Protein AF-A0A7C1ZJ86-F1 (afdb_monomer)

Radius of gyration: 13.18 Å; Cα contacts (8 Å, |Δi|>4): 179; chains: 1; bounding box: 36×26×37 Å

Nearest PDB structures (foldseek):
  4v9f-assembly1_6  TM=8.551E-01  e=4.771E-01  Haloarcula marismortui ATCC 43049
  2qsd-assembly1_A  TM=3.762E-01  e=1.077E+00  Idiomarina loihiensis
  6wmb-assembly1_A  TM=5.203E-01  e=4.882E+00  Homo sapiens
  2qsd-assembly3_D  TM=3.376E-01  e=1.282E+00  Idiomarina loihiensis
  5hx5-assembly2_B  TM=4.947E-01  e=3.250E+00  Homo sapiens

Secondary structure (DSSP, 8-state):
-EEEEEEEE---TT---EEEEEEE-SSHHHHHHHHHHH---TT-EEEEEEES-HHHHHTTPPPSEEEE-GGGT-SSS----PEEEE------

pLDDT: mean 71.18, std 15.08, range [36.03, 87.38]

Solvent-accessible surface area (backbone atoms only — not comparable to full-atom values): 5306 Å² total; per-residue (Å²): 88,69,29,26,34,44,32,35,41,50,43,63,102,83,58,72,49,75,48,74,51,77,34,77,28,95,42,59,66,53,27,52,49,53,51,56,77,66,56,80,54,94,63,36,74,30,35,35,37,26,24,71,34,70,65,37,57,76,72,69,50,81,50,48,18,35,36,39,24,48,41,78,80,36,98,75,66,79,82,62,76,54,51,79,44,77,42,73,77,86,80,123

Mean predicted aligned error: 9.36 Å

Structure (mmCIF, N/CA/C/O backbone):
data_AF-A0A7C1ZJ86-F1
#
_entry.id   AF-A0A7C1ZJ86-F1
#
loop_
_atom_site.group_PDB
_atom_site.id
_atom_site.type_symbol
_atom_site.label_atom_id
_atom_site.label_alt_id
_atom_site.label_comp_id
_atom_site.label_asym_id
_atom_site.label_entity_id
_atom_site.label_seq_id
_atom_site.pdbx_PDB_ins_code
_atom_site.Cartn_x
_atom_site.Cartn_y
_atom_site.Cartn_z
_atom_site.occupancy
_atom_site.B_iso_or_equiv
_atom_site.auth_seq_id
_atom_site.auth_comp_id
_atom_site.auth_asym_id
_atom_site.auth_atom_id
_atom_site.pdbx_PDB_model_num
ATOM 1 N N . MET A 1 1 ? -14.958 -6.154 1.453 1.00 78.88 1 MET A N 1
ATOM 2 C CA . MET A 1 1 ? -14.866 -4.927 2.278 1.00 78.88 1 MET A CA 1
ATOM 3 C C . MET A 1 1 ? -14.123 -3.888 1.458 1.00 78.88 1 MET A C 1
ATOM 5 O O . MET A 1 1 ? -13.262 -4.281 0.681 1.00 78.88 1 MET A O 1
ATOM 9 N N . GLU A 1 2 ? -14.462 -2.606 1.576 1.00 83.94 2 GLU A N 1
ATOM 10 C CA . GLU A 1 2 ? -13.698 -1.548 0.906 1.00 83.94 2 GLU A CA 1
ATOM 11 C C . GLU A 1 2 ? -12.525 -1.135 1.799 1.00 83.94 2 GLU A C 1
ATOM 13 O O . GLU A 1 2 ? -12.705 -0.944 3.000 1.00 83.94 2 GLU A O 1
ATOM 18 N N . TYR A 1 3 ? -11.331 -1.031 1.219 1.00 86.31 3 TYR A N 1
ATOM 19 C CA . TYR A 1 3 ? -10.127 -0.581 1.907 1.00 86.31 3 TYR A CA 1
ATOM 20 C C . TYR A 1 3 ? -9.560 0.658 1.226 1.00 86.31 3 TYR A C 1
ATOM 22 O O . TYR A 1 3 ? -9.465 0.724 -0.001 1.00 86.31 3 TYR A O 1
ATOM 30 N N . PHE A 1 4 ? -9.118 1.623 2.029 1.00 86.50 4 PHE A N 1
ATOM 31 C CA . PHE A 1 4 ? -8.438 2.809 1.523 1.00 86.50 4 PHE A CA 1
ATOM 32 C C . PHE A 1 4 ? -6.937 2.551 1.425 1.00 86.50 4 PHE A C 1
ATOM 34 O O . PHE A 1 4 ? -6.275 2.297 2.434 1.00 86.50 4 PHE A O 1
ATOM 41 N N . ILE A 1 5 ? -6.386 2.653 0.222 1.00 86.50 5 ILE A N 1
ATOM 42 C CA . ILE A 1 5 ? -4.965 2.450 -0.037 1.00 86.50 5 ILE A CA 1
ATOM 43 C C . ILE A 1 5 ? -4.327 3.773 -0.423 1.00 86.50 5 ILE A C 1
ATOM 45 O O . ILE A 1 5 ? -4.785 4.476 -1.321 1.00 86.50 5 ILE A O 1
ATOM 49 N N . GLU A 1 6 ? -3.227 4.084 0.247 1.00 86.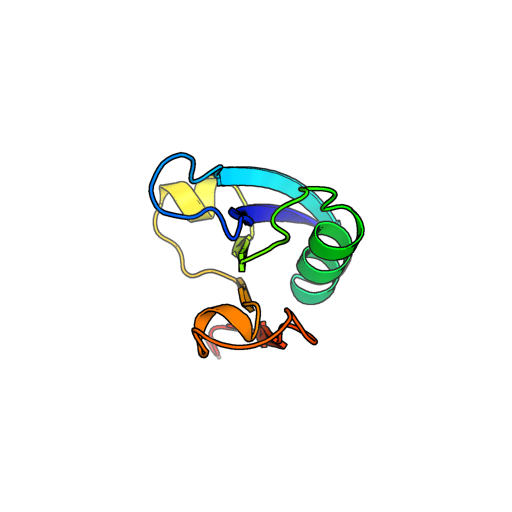88 6 GLU A N 1
ATOM 50 C CA . GLU A 1 6 ? -2.346 5.184 -0.104 1.00 86.88 6 GLU A CA 1
ATOM 51 C C . GLU A 1 6 ? -1.008 4.644 -0.581 1.00 86.88 6 GLU A C 1
ATOM 53 O O . GLU A 1 6 ? -0.342 3.886 0.120 1.00 86.88 6 GLU A O 1
ATOM 58 N N . ALA A 1 7 ? -0.598 5.067 -1.764 1.00 84.44 7 ALA A N 1
ATOM 59 C CA . ALA A 1 7 ? 0.598 4.619 -2.433 1.00 84.44 7 ALA A CA 1
ATOM 60 C C . ALA A 1 7 ? 1.541 5.768 -2.764 1.00 84.44 7 ALA A C 1
ATOM 62 O O . ALA A 1 7 ? 1.138 6.875 -3.112 1.00 84.44 7 ALA A O 1
ATOM 63 N N . ASN A 1 8 ? 2.824 5.445 -2.706 1.00 77.75 8 ASN A N 1
ATOM 64 C CA . ASN A 1 8 ? 3.927 6.290 -3.113 1.00 77.75 8 ASN A CA 1
ATOM 65 C C . ASN A 1 8 ? 4.699 5.586 -4.228 1.00 77.75 8 ASN A C 1
ATOM 67 O O . ASN A 1 8 ? 5.032 4.401 -4.114 1.00 77.75 8 ASN A O 1
ATOM 71 N N . SER A 1 9 ? 4.996 6.316 -5.298 1.00 70.06 9 SER A N 1
ATOM 72 C CA . SER A 1 9 ? 5.857 5.856 -6.393 1.00 70.06 9 SER A CA 1
ATOM 73 C C . SER A 1 9 ? 7.347 5.993 -6.058 1.00 70.06 9 SER A C 1
ATOM 75 O O . SER A 1 9 ? 7.738 6.784 -5.199 1.00 70.06 9 SER A O 1
ATOM 77 N N . PHE A 1 10 ? 8.205 5.253 -6.775 1.00 62.19 10 PHE A N 1
ATOM 78 C CA . PHE A 1 10 ? 9.674 5.383 -6.713 1.00 62.19 10 PHE A CA 1
ATOM 79 C C . PHE A 1 10 ? 10.168 6.628 -7.467 1.00 62.19 10 PHE A C 1
ATOM 81 O O . PHE A 1 10 ? 11.052 6.563 -8.325 1.00 62.19 10 PHE A O 1
ATOM 88 N N . ALA A 1 11 ? 9.558 7.779 -7.218 1.00 56.69 11 ALA A N 1
ATOM 89 C CA . ALA A 1 11 ? 9.961 8.989 -7.900 1.00 56.69 11 ALA A CA 1
ATOM 90 C C . ALA A 1 11 ? 11.128 9.660 -7.168 1.00 56.69 11 ALA A C 1
ATOM 92 O O . AL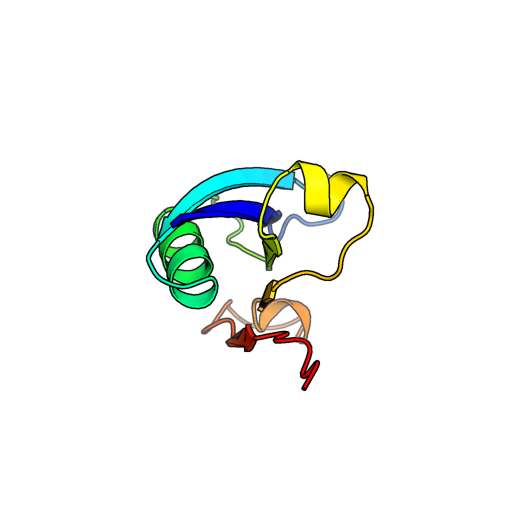A A 1 11 ? 11.032 10.072 -6.013 1.00 56.69 11 ALA A O 1
ATOM 93 N N . ALA A 1 12 ? 12.244 9.757 -7.885 1.00 49.59 12 ALA A N 1
ATOM 94 C CA . ALA A 1 12 ? 13.413 10.560 -7.550 1.00 49.59 12 ALA A CA 1
ATOM 95 C C . ALA A 1 12 ? 13.023 12.055 -7.323 1.00 49.59 12 ALA A C 1
ATOM 97 O O . ALA A 1 12 ? 11.904 12.441 -7.664 1.00 49.59 12 ALA A O 1
ATOM 98 N N . PRO A 1 13 ? 13.916 12.918 -6.788 1.00 49.66 13 PRO A N 1
ATOM 99 C CA . PRO A 1 13 ? 13.613 14.067 -5.905 1.00 49.66 13 PRO A CA 1
ATOM 100 C C . PRO A 1 13 ? 12.796 15.249 -6.481 1.00 49.66 13 PRO A C 1
ATOM 102 O O . PRO A 1 13 ? 12.735 16.297 -5.847 1.00 49.66 13 PRO A O 1
ATOM 105 N N . PHE A 1 14 ? 12.161 15.114 -7.646 1.00 48.81 14 PHE A N 1
ATOM 106 C CA . PHE A 1 14 ? 11.408 16.183 -8.307 1.00 48.81 14 PHE A CA 1
ATOM 107 C C . PHE A 1 14 ? 9.909 15.899 -8.510 1.00 48.81 14 PHE A C 1
ATOM 109 O O . PHE A 1 14 ? 9.169 16.8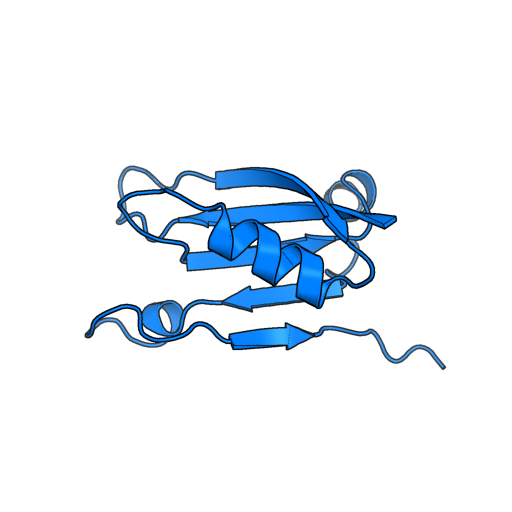58 -8.696 1.00 48.81 14 PHE A O 1
ATOM 116 N N . PHE A 1 15 ? 9.434 14.644 -8.453 1.00 50.22 15 PHE A N 1
ATOM 117 C CA . PHE A 1 15 ? 8.020 14.313 -8.733 1.00 50.22 15 PHE A CA 1
ATOM 118 C C . PHE A 1 15 ? 7.504 13.109 -7.926 1.00 50.22 15 PHE A C 1
ATOM 120 O O . PHE A 1 15 ? 7.096 12.106 -8.496 1.00 50.22 15 PHE A O 1
ATOM 127 N N . SER A 1 16 ? 7.521 13.185 -6.592 1.00 54.97 16 SER A N 1
ATOM 128 C CA . SER A 1 16 ? 6.819 12.213 -5.737 1.00 54.97 16 SER A CA 1
ATOM 129 C C . SER A 1 16 ? 5.313 12.285 -5.969 1.00 54.97 16 SER A C 1
ATOM 131 O O . SER A 1 16 ? 4.642 13.153 -5.419 1.00 54.97 16 SER A O 1
ATOM 133 N N . ASP A 1 17 ? 4.797 11.376 -6.796 1.00 66.62 17 ASP A N 1
ATOM 134 C CA . ASP A 1 17 ? 3.360 11.209 -6.975 1.00 66.62 17 ASP A CA 1
ATOM 135 C C . ASP A 1 17 ? 2.827 10.275 -5.887 1.00 66.62 17 ASP A C 1
ATOM 137 O O . ASP A 1 17 ? 3.210 9.098 -5.791 1.00 66.62 17 ASP A O 1
ATOM 141 N N . THR A 1 18 ? 1.982 10.854 -5.039 1.00 72.94 18 THR A N 1
ATOM 142 C CA . THR A 1 18 ? 1.121 10.141 -4.100 1.00 72.94 18 THR A CA 1
ATOM 143 C C . THR A 1 18 ? -0.172 9.786 -4.815 1.00 72.94 18 THR A C 1
ATOM 145 O O . THR A 1 18 ? -0.914 10.678 -5.228 1.00 72.94 18 THR A O 1
ATOM 148 N N . SER A 1 19 ? -0.472 8.496 -4.900 1.00 78.50 19 SER A N 1
ATOM 149 C CA . SER A 1 19 ? -1.737 8.004 -5.434 1.00 78.50 19 SER A CA 1
ATOM 150 C C . SER A 1 19 ? -2.557 7.413 -4.297 1.00 78.50 19 SER A C 1
ATOM 152 O O . SER A 1 19 ? -2.018 6.743 -3.420 1.00 78.50 19 SER A O 1
ATOM 154 N N . SER A 1 20 ? -3.860 7.655 -4.287 1.00 84.31 20 SER A N 1
ATOM 155 C CA . SER A 1 20 ? -4.769 7.042 -3.322 1.00 84.31 20 SER A CA 1
ATOM 156 C C . SER A 1 20 ? -5.955 6.438 -4.047 1.00 84.31 20 SER A C 1
ATOM 158 O O . SER A 1 20 ? -6.474 7.054 -4.978 1.00 84.31 20 SER A O 1
ATOM 160 N N . GLY A 1 21 ? -6.396 5.267 -3.603 1.00 84.44 21 GLY A N 1
ATOM 161 C CA . GLY A 1 21 ? -7.516 4.551 -4.196 1.00 84.44 21 GLY A CA 1
ATOM 162 C C . GLY A 1 21 ? -8.286 3.744 -3.163 1.00 84.44 21 GLY A C 1
ATOM 163 O O . GLY A 1 21 ? -7.793 3.475 -2.069 1.00 84.44 21 GLY A O 1
ATOM 164 N N . PHE A 1 22 ? -9.502 3.365 -3.531 1.00 87.38 22 PHE A N 1
ATOM 165 C CA . PHE A 1 22 ? -10.324 2.437 -2.769 1.00 87.38 22 PHE A CA 1
ATOM 166 C C . PHE A 1 22 ? -10.325 1.107 -3.509 1.00 87.38 22 PHE A C 1
ATOM 168 O O . PHE A 1 22 ? -10.559 1.085 -4.716 1.00 87.38 22 PHE A O 1
ATOM 175 N N . ILE A 1 23 ? -10.016 0.023 -2.804 1.00 87.06 23 ILE A N 1
ATOM 176 C CA . ILE A 1 23 ? -9.991 -1.325 -3.371 1.00 87.06 23 ILE A CA 1
ATOM 177 C C . ILE A 1 23 ? -10.900 -2.216 -2.541 1.00 87.06 23 ILE A C 1
ATOM 179 O O . ILE A 1 23 ? -10.770 -2.299 -1.318 1.00 87.06 23 ILE A O 1
ATOM 183 N N . GLU A 1 24 ? -11.807 -2.907 -3.222 1.00 86.06 24 GLU A N 1
ATOM 184 C CA . GLU A 1 24 ? -12.625 -3.943 -2.613 1.00 86.06 24 GLU A CA 1
ATOM 185 C C . GLU A 1 24 ? -11.849 -5.261 -2.562 1.00 86.06 24 GLU A C 1
ATOM 187 O O . GLU A 1 24 ? -11.395 -5.779 -3.583 1.00 86.06 24 GLU A O 1
ATOM 192 N N . ALA A 1 25 ? -11.690 -5.807 -1.358 1.00 86.56 25 ALA A N 1
ATOM 193 C CA . ALA A 1 25 ? -11.053 -7.100 -1.134 1.00 86.56 25 ALA A CA 1
ATOM 194 C C . ALA A 1 25 ? -11.630 -7.796 0.106 1.00 86.56 25 ALA A C 1
ATOM 196 O O . ALA A 1 25 ? -12.337 -7.184 0.918 1.00 86.56 25 ALA A O 1
ATOM 197 N N . ASP A 1 26 ? -11.315 -9.079 0.269 1.00 84.75 26 ASP A N 1
ATOM 198 C CA . ASP A 1 26 ? -11.673 -9.847 1.466 1.00 84.75 26 ASP A CA 1
ATOM 199 C C . ASP A 1 26 ? -10.665 -9.647 2.608 1.00 84.75 26 ASP A C 1
ATOM 201 O O . ASP A 1 26 ? -10.998 -9.859 3.774 1.00 84.75 26 ASP A O 1
ATOM 205 N N . SER A 1 27 ? -9.441 -9.207 2.295 1.00 84.44 27 SER A N 1
ATOM 206 C CA . SER A 1 27 ? -8.393 -8.926 3.279 1.00 84.44 27 SER A CA 1
ATOM 207 C C . SER A 1 27 ? -7.539 -7.707 2.896 1.00 84.44 27 SER A C 1
ATOM 209 O O . SER A 1 27 ? -7.373 -7.414 1.707 1.00 84.44 27 SER A O 1
ATOM 211 N N . PRO A 1 28 ? -6.934 -7.003 3.876 1.00 83.56 28 PRO A N 1
ATOM 212 C CA . PRO A 1 28 ? -6.057 -5.860 3.601 1.00 83.56 28 PRO A CA 1
ATOM 213 C C . PRO A 1 28 ? -4.805 -6.250 2.795 1.00 83.56 28 PRO A C 1
ATOM 215 O O . PRO A 1 28 ? -4.245 -5.433 2.067 1.00 83.56 28 PRO A O 1
ATOM 218 N N . GLU A 1 29 ? -4.368 -7.508 2.887 1.00 84.44 29 GLU A N 1
ATOM 219 C CA . GLU A 1 29 ? -3.271 -8.048 2.077 1.00 84.44 29 GLU A CA 1
ATOM 220 C C . GLU A 1 29 ? -3.655 -8.168 0.606 1.00 84.44 29 GLU A C 1
ATOM 222 O O . GLU A 1 29 ? -2.907 -7.724 -0.265 1.00 84.44 29 GLU A O 1
ATOM 227 N N . GLN A 1 30 ? -4.833 -8.736 0.332 1.00 85.00 30 GLN A N 1
ATOM 228 C CA . GLN A 1 30 ? -5.359 -8.838 -1.026 1.00 85.00 30 GLN A CA 1
ATOM 229 C C . GLN A 1 30 ? -5.605 -7.458 -1.623 1.00 85.00 30 GLN A C 1
ATOM 231 O O . GLN A 1 30 ? -5.258 -7.241 -2.779 1.00 85.00 30 GLN A O 1
ATOM 236 N N . ALA A 1 31 ? -6.108 -6.510 -0.827 1.00 86.50 31 ALA A N 1
ATOM 237 C CA . ALA A 1 31 ? -6.297 -5.133 -1.267 1.00 86.50 31 ALA A CA 1
ATOM 238 C C . ALA A 1 31 ? -4.972 -4.515 -1.757 1.00 86.50 31 ALA A C 1
ATOM 240 O O . ALA A 1 31 ? -4.915 -3.931 -2.839 1.00 86.50 31 ALA A O 1
ATOM 241 N N . LEU A 1 32 ? -3.878 -4.700 -1.004 1.00 83.94 32 LEU A N 1
ATOM 242 C CA . LEU A 1 32 ? -2.544 -4.224 -1.393 1.00 83.94 32 LEU A CA 1
ATOM 243 C C . LEU A 1 32 ? -1.985 -4.932 -2.627 1.00 83.94 32 LEU A C 1
ATOM 245 O O . LEU A 1 32 ? -1.340 -4.286 -3.453 1.00 83.94 32 LEU A O 1
ATOM 249 N N . LEU A 1 33 ? -2.202 -6.243 -2.747 1.00 84.38 33 LEU A N 1
ATOM 250 C CA . LEU A 1 33 ? -1.778 -7.010 -3.918 1.00 84.38 33 LEU A CA 1
ATOM 251 C C . LEU A 1 33 ? -2.534 -6.556 -5.170 1.00 84.38 33 LEU A C 1
ATOM 253 O O . LEU A 1 33 ? -1.895 -6.235 -6.164 1.00 84.38 33 LEU A O 1
ATOM 257 N N . HIS A 1 34 ? -3.857 -6.409 -5.088 1.00 86.00 34 HIS A N 1
ATOM 258 C CA . HIS A 1 34 ? -4.684 -5.888 -6.177 1.00 86.00 34 HIS A CA 1
ATOM 259 C C . HIS A 1 34 ? -4.237 -4.486 -6.593 1.00 86.00 34 HIS A C 1
ATOM 261 O O . HIS A 1 34 ? -4.003 -4.239 -7.773 1.00 86.00 34 HIS A O 1
ATOM 267 N N . PHE A 1 35 ? -4.024 -3.587 -5.625 1.00 85.44 35 PHE A N 1
ATOM 268 C CA . PHE A 1 35 ? -3.533 -2.243 -5.916 1.00 85.44 35 PHE A CA 1
ATOM 269 C C . PHE A 1 35 ? -2.178 -2.276 -6.624 1.00 85.44 35 PHE A C 1
ATOM 271 O O . PHE A 1 35 ? -1.969 -1.547 -7.587 1.00 85.44 35 PHE A O 1
ATOM 278 N N . LYS A 1 36 ? -1.251 -3.128 -6.170 1.00 82.06 36 LYS A N 1
ATOM 279 C CA . LYS A 1 36 ? 0.061 -3.310 -6.802 1.00 82.06 36 LYS A CA 1
ATOM 280 C C . LYS A 1 36 ? -0.072 -3.809 -8.243 1.00 82.06 36 LYS A C 1
ATOM 282 O O . LYS A 1 36 ? 0.615 -3.273 -9.108 1.00 82.06 36 LYS A O 1
ATOM 287 N N . ASP A 1 37 ? -0.905 -4.817 -8.492 1.00 81.81 37 ASP A N 1
ATOM 288 C CA . ASP A 1 37 ? -1.128 -5.378 -9.831 1.00 81.81 37 ASP A CA 1
ATOM 289 C C . ASP A 1 37 ? -1.779 -4.361 -10.786 1.00 81.81 37 ASP A C 1
ATOM 291 O O . ASP A 1 37 ? -1.457 -4.316 -11.976 1.00 81.81 37 ASP A O 1
ATOM 295 N N . GLU A 1 38 ? -2.638 -3.480 -10.270 1.00 82.38 38 GLU A N 1
ATOM 296 C CA . GLU A 1 38 ? -3.236 -2.386 -11.042 1.00 82.38 38 GLU A CA 1
ATOM 297 C C . GLU A 1 38 ? -2.316 -1.163 -11.198 1.00 82.38 38 GLU A C 1
ATOM 299 O O . GLU A 1 38 ? -2.538 -0.322 -12.079 1.00 82.38 38 GLU A O 1
ATOM 304 N N . TYR A 1 39 ? -1.259 -1.051 -10.388 1.00 77.50 39 TYR A N 1
ATOM 305 C CA . TYR A 1 39 ? -0.383 0.114 -10.366 1.00 77.50 39 TYR A CA 1
ATOM 306 C C . TYR A 1 39 ? 0.525 0.180 -11.601 1.00 77.50 39 TYR A C 1
ATOM 308 O O . TYR A 1 39 ? 1.607 -0.403 -11.660 1.00 77.50 39 TYR A O 1
ATOM 316 N N . LYS A 1 40 ? 0.109 0.965 -12.598 1.00 69.56 40 LYS A N 1
ATOM 317 C CA . LYS A 1 40 ? 0.804 1.125 -13.891 1.00 69.56 40 LYS A CA 1
ATOM 318 C C . LYS A 1 40 ? 1.768 2.316 -13.959 1.00 69.56 40 LYS A C 1
ATOM 320 O O . LYS A 1 40 ? 2.036 2.825 -15.047 1.00 69.56 40 LYS A O 1
ATOM 325 N N . HIS A 1 41 ? 2.284 2.805 -12.832 1.00 68.56 41 HIS A N 1
ATOM 326 C CA . HIS A 1 41 ? 3.199 3.949 -12.864 1.00 68.56 41 HIS A CA 1
ATOM 327 C C . HIS A 1 41 ? 4.576 3.537 -13.425 1.00 68.56 41 HIS A C 1
ATOM 329 O O . HIS A 1 41 ? 5.145 2.546 -12.959 1.00 68.56 41 HIS A O 1
ATOM 335 N N . PRO A 1 42 ? 5.171 4.297 -14.365 1.00 65.19 42 PRO A N 1
ATOM 336 C CA . PRO A 1 42 ? 6.437 3.928 -15.012 1.00 65.19 42 PRO A CA 1
ATOM 337 C C . PRO A 1 42 ? 7.619 3.838 -14.037 1.00 65.19 42 PRO A C 1
ATOM 339 O O . PRO A 1 42 ? 8.556 3.080 -14.269 1.00 65.19 42 PRO A O 1
ATOM 342 N N . CYS A 1 43 ? 7.574 4.585 -12.930 1.00 65.94 43 CYS A N 1
ATOM 343 C CA . CYS A 1 43 ? 8.593 4.522 -11.875 1.00 65.94 43 CYS A CA 1
ATOM 344 C C . CYS A 1 43 ? 8.399 3.344 -10.905 1.00 65.94 43 CYS A C 1
ATOM 346 O O . 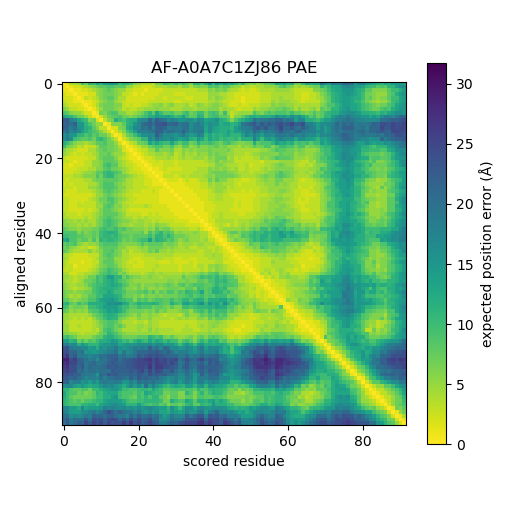CYS A 1 43 ? 9.232 3.140 -10.029 1.00 65.94 43 CYS A O 1
ATOM 348 N N . GLY A 1 44 ? 7.317 2.576 -11.039 1.00 71.19 44 GLY A N 1
ATOM 349 C CA . GLY A 1 44 ? 6.976 1.499 -10.118 1.00 71.19 44 GLY A CA 1
ATOM 350 C C . GLY A 1 44 ? 6.483 1.989 -8.753 1.00 71.19 44 GLY A C 1
ATOM 351 O O . GLY A 1 44 ? 6.602 3.162 -8.382 1.00 71.19 44 GLY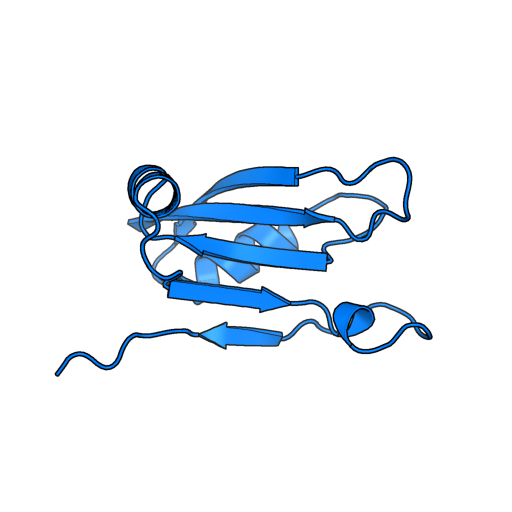 A O 1
ATOM 352 N N . LEU A 1 45 ? 5.897 1.055 -8.007 1.00 75.56 45 LEU A N 1
ATOM 353 C CA . LEU A 1 45 ? 5.395 1.277 -6.655 1.00 75.56 45 LEU A CA 1
ATOM 354 C C . LEU A 1 45 ? 6.557 1.219 -5.651 1.00 75.56 45 LEU A C 1
ATOM 356 O O . LEU A 1 45 ? 7.290 0.229 -5.607 1.00 75.56 45 LEU A O 1
ATOM 360 N N . TYR A 1 46 ? 6.725 2.264 -4.839 1.00 77.50 46 TYR A N 1
ATOM 361 C CA . TYR A 1 46 ? 7.699 2.300 -3.742 1.00 77.50 46 TYR A CA 1
ATOM 362 C C . TYR A 1 46 ? 7.100 1.705 -2.471 1.00 77.50 46 TYR A C 1
ATOM 364 O O . TYR A 1 46 ? 7.663 0.784 -1.882 1.00 77.50 46 TYR A O 1
ATOM 372 N N . ALA A 1 47 ? 5.941 2.216 -2.064 1.00 81.12 47 ALA A N 1
ATOM 373 C CA . ALA A 1 47 ? 5.217 1.740 -0.899 1.00 81.12 47 ALA A CA 1
ATOM 374 C C . ALA A 1 47 ? 3.718 1.928 -1.102 1.00 81.12 47 ALA A C 1
ATOM 376 O O . ALA A 1 47 ? 3.303 2.887 -1.741 1.00 81.12 47 ALA A O 1
ATOM 377 N N . ALA A 1 48 ? 2.921 1.043 -0.523 1.00 84.50 48 ALA A N 1
ATOM 378 C CA . ALA A 1 48 ? 1.483 1.194 -0.396 1.00 84.50 48 ALA A CA 1
ATOM 379 C C . ALA A 1 48 ? 1.070 0.871 1.037 1.00 84.50 48 ALA A C 1
ATOM 381 O O . ALA A 1 48 ? 1.636 -0.008 1.680 1.00 84.50 48 ALA A O 1
ATOM 382 N N . VAL A 1 49 ? 0.099 1.597 1.562 1.00 86.44 49 VAL A N 1
ATOM 383 C CA . VAL A 1 49 ? -0.386 1.453 2.927 1.00 86.44 49 VAL A CA 1
ATOM 384 C C . VAL A 1 49 ? -1.894 1.306 2.872 1.00 86.44 49 VAL A C 1
ATOM 386 O O . VAL A 1 49 ? -2.576 2.130 2.273 1.00 86.44 49 VAL A O 1
ATOM 389 N N . CYS A 1 50 ? -2.398 0.247 3.494 1.00 86.69 50 CYS A N 1
ATOM 390 C CA . CYS A 1 50 ? -3.810 -0.078 3.555 1.00 86.69 50 CYS A CA 1
ATOM 391 C C . CYS A 1 50 ? -4.385 0.361 4.898 1.00 86.69 50 CYS A C 1
ATOM 393 O O . CYS A 1 50 ? -3.925 -0.053 5.968 1.00 86.69 50 CYS A O 1
ATOM 395 N N . TYR A 1 51 ? -5.433 1.162 4.824 1.00 85.81 51 TYR A N 1
ATOM 396 C CA . TYR A 1 51 ? -6.257 1.593 5.936 1.00 85.81 51 TYR A CA 1
ATOM 397 C C . TYR A 1 51 ? -7.648 0.987 5.791 1.00 85.81 51 TYR A C 1
ATOM 399 O O . TYR A 1 51 ? -8.069 0.616 4.696 1.00 85.81 51 TYR A O 1
ATOM 407 N N . GLN A 1 52 ? -8.365 0.906 6.908 1.00 82.88 52 GLN A N 1
ATOM 408 C CA . GLN A 1 52 ? -9.764 0.494 6.893 1.00 82.88 52 GLN A CA 1
ATOM 409 C C . GLN A 1 52 ? -10.614 1.472 6.068 1.00 82.88 52 GLN A C 1
ATOM 411 O O . GLN A 1 52 ? -11.372 1.047 5.216 1.00 82.88 52 GLN A O 1
ATOM 416 N N . ASP A 1 53 ? -10.395 2.779 6.249 1.00 83.19 53 ASP A N 1
ATOM 417 C CA . ASP A 1 53 ? -11.137 3.844 5.572 1.00 83.19 53 ASP A CA 1
ATOM 418 C C . ASP A 1 53 ? -10.286 5.117 5.440 1.00 83.19 53 ASP A C 1
ATOM 420 O O . ASP A 1 53 ? -9.335 5.334 6.200 1.00 83.19 53 ASP A O 1
ATOM 424 N N . ALA A 1 54 ? -10.694 6.044 4.568 1.00 78.69 54 ALA A N 1
ATOM 425 C CA . ALA A 1 54 ? -10.073 7.371 4.454 1.00 78.69 54 ALA A CA 1
ATOM 426 C C . ALA A 1 54 ? -10.124 8.168 5.777 1.00 78.69 54 ALA A C 1
ATOM 428 O O . ALA A 1 54 ? -9.205 8.925 6.107 1.00 78.69 54 ALA A O 1
ATOM 429 N N . ASN A 1 55 ? -11.168 7.948 6.584 1.00 77.94 55 ASN A N 1
ATOM 430 C CA . ASN A 1 55 ? -11.288 8.524 7.924 1.00 77.94 55 ASN A CA 1
ATOM 431 C C . ASN A 1 55 ? -10.221 7.993 8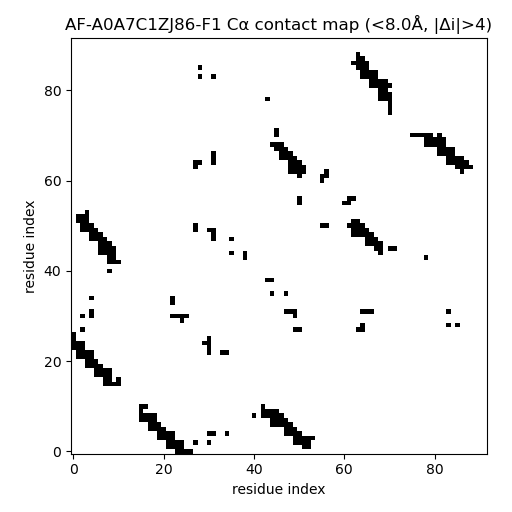.886 1.00 77.94 55 ASN A C 1
ATOM 433 O O . ASN A 1 55 ? -9.744 8.745 9.736 1.00 77.94 55 ASN A O 1
ATOM 437 N N . ALA A 1 56 ? -9.836 6.719 8.756 1.00 75.31 56 ALA A N 1
ATOM 438 C CA . ALA A 1 56 ? -8.812 6.115 9.598 1.00 75.31 56 ALA A CA 1
ATOM 439 C C . ALA A 1 56 ? -7.457 6.799 9.368 1.00 75.31 56 ALA A C 1
ATOM 441 O O . ALA A 1 56 ? -6.797 7.185 10.334 1.00 75.31 56 ALA A O 1
ATOM 442 N N . LYS A 1 57 ? -7.110 7.076 8.102 1.00 73.12 57 LYS A N 1
ATOM 443 C CA . LYS A 1 57 ? -5.940 7.896 7.752 1.00 73.12 57 LYS A CA 1
ATOM 444 C C . LYS A 1 57 ? -6.026 9.292 8.377 1.00 73.12 57 LYS A C 1
ATOM 446 O O . LYS A 1 57 ? -5.083 9.727 9.030 1.00 73.12 57 LYS A O 1
ATOM 451 N N . HIS A 1 58 ? -7.142 10.001 8.194 1.00 73.75 58 HIS A N 1
ATOM 452 C CA . HIS A 1 58 ? -7.254 11.397 8.638 1.00 73.75 58 HIS A CA 1
ATOM 453 C C . HIS A 1 58 ? -7.213 11.554 10.167 1.00 73.75 58 HIS A C 1
ATOM 455 O O . HIS A 1 58 ? -6.757 12.569 10.684 1.00 73.75 58 HIS A O 1
ATOM 461 N N . LYS A 1 59 ? -7.662 10.529 10.895 1.00 78.06 59 LYS A N 1
ATOM 462 C CA . LYS A 1 59 ? -7.616 10.463 12.361 1.00 78.06 59 LYS A CA 1
ATOM 463 C C . LYS A 1 59 ? -6.282 9.935 12.913 1.00 78.06 59 LYS A C 1
ATOM 465 O O . LYS A 1 59 ? -6.133 9.864 14.129 1.00 78.06 59 LYS A O 1
ATOM 470 N N . GLY A 1 60 ? -5.325 9.561 12.057 1.00 73.50 60 GLY A N 1
ATOM 471 C CA . GLY A 1 60 ? -4.027 9.025 12.477 1.00 73.50 60 GLY A CA 1
ATOM 472 C C . GLY A 1 60 ? -4.089 7.602 13.043 1.00 73.50 60 GLY A C 1
ATOM 473 O O . GLY A 1 60 ? -3.238 7.229 13.850 1.00 73.50 60 GLY A O 1
ATOM 474 N N . HIS A 1 61 ? -5.092 6.805 12.656 1.00 76.62 61 HIS A N 1
ATOM 475 C CA . HIS A 1 61 ? -5.151 5.394 13.041 1.00 76.62 61 HIS A CA 1
ATOM 476 C C . HIS A 1 61 ? -4.030 4.590 12.379 1.00 76.62 61 HIS A C 1
ATOM 478 O O . HIS A 1 61 ? -3.556 4.915 11.286 1.00 76.62 61 HIS A O 1
ATOM 484 N N . LYS A 1 62 ? -3.617 3.510 13.054 1.00 77.62 62 LYS A N 1
ATOM 485 C CA . LYS A 1 62 ? -2.589 2.609 12.537 1.00 77.62 62 LYS A CA 1
ATOM 486 C C . LYS A 1 62 ? -3.063 1.948 11.235 1.00 77.62 62 LYS A C 1
ATOM 488 O O . LYS A 1 62 ? -4.225 1.546 11.143 1.00 77.62 62 LYS A O 1
ATOM 493 N N . PRO A 1 63 ? -2.174 1.813 10.242 1.00 81.38 63 PRO A N 1
ATOM 494 C CA . PRO A 1 63 ? -2.481 1.063 9.036 1.00 81.38 63 PRO A CA 1
ATOM 495 C C . PRO A 1 63 ? -2.609 -0.432 9.335 1.00 81.38 63 PRO A C 1
ATOM 497 O O . PRO A 1 63 ? -1.869 -0.956 10.165 1.00 81.38 63 PRO A O 1
ATOM 500 N N . LEU A 1 64 ? -3.517 -1.108 8.628 1.00 85.25 64 LEU A N 1
ATOM 501 C CA . LEU A 1 64 ? -3.792 -2.544 8.780 1.00 85.25 64 LEU A CA 1
ATOM 502 C C . LEU A 1 64 ? -2.713 -3.400 8.117 1.00 85.25 64 LEU A C 1
ATOM 504 O O . LEU A 1 64 ? -2.320 -4.458 8.606 1.00 85.25 64 LEU A O 1
ATOM 508 N N . ALA A 1 65 ? -2.228 -2.939 6.972 1.00 83.81 65 ALA A N 1
ATOM 509 C CA . ALA A 1 65 ? -1.153 -3.582 6.248 1.00 83.81 65 ALA A CA 1
ATOM 510 C C . ALA A 1 65 ? -0.353 -2.528 5.492 1.00 83.81 65 ALA A C 1
ATOM 512 O O . ALA A 1 65 ? -0.865 -1.476 5.105 1.00 83.81 65 ALA A O 1
ATOM 513 N N . LYS A 1 66 ? 0.922 -2.815 5.271 1.00 84.00 66 LYS A N 1
ATOM 514 C CA . LYS A 1 66 ? 1.795 -2.010 4.425 1.00 84.00 66 LYS A CA 1
ATOM 515 C C . LYS A 1 66 ? 2.522 -2.919 3.454 1.00 84.00 66 LYS A C 1
ATOM 517 O O . LYS A 1 66 ? 3.001 -3.985 3.820 1.00 84.00 66 LYS A O 1
ATOM 522 N N . TRP A 1 67 ? 2.642 -2.479 2.222 1.00 81.94 67 TRP A N 1
ATOM 523 C CA . TRP A 1 67 ? 3.495 -3.074 1.220 1.00 81.94 67 TRP A CA 1
ATOM 524 C C . TRP A 1 67 ? 4.651 -2.123 0.953 1.00 81.94 67 TRP A C 1
ATOM 526 O O . TRP A 1 67 ? 4.446 -0.929 0.745 1.00 81.94 67 TRP A O 1
ATOM 536 N N . VAL A 1 68 ? 5.875 -2.634 0.977 1.00 77.56 68 VAL A N 1
ATOM 537 C CA . VAL A 1 68 ? 7.065 -1.844 0.650 1.00 77.56 68 VAL A CA 1
ATOM 538 C C . VAL A 1 68 ? 7.906 -2.604 -0.360 1.00 77.56 68 VAL A C 1
ATOM 540 O O . VAL A 1 68 ? 8.134 -3.808 -0.229 1.00 77.56 68 VAL A O 1
ATOM 543 N N . SER A 1 69 ? 8.358 -1.896 -1.388 1.00 71.62 69 SER A N 1
ATOM 544 C CA . SER A 1 69 ? 9.279 -2.427 -2.383 1.00 71.62 69 SER A CA 1
ATOM 545 C C . SER A 1 69 ? 10.657 -2.633 -1.758 1.00 71.62 69 SER A C 1
ATOM 547 O O . SER A 1 69 ? 11.125 -1.788 -0.994 1.00 71.62 69 SER A O 1
ATOM 549 N N . ASN A 1 70 ? 11.352 -3.717 -2.115 1.00 60.91 70 ASN A N 1
ATOM 550 C CA . ASN A 1 70 ? 12.730 -3.961 -1.663 1.00 60.91 70 ASN A CA 1
ATOM 551 C C . ASN A 1 70 ? 13.700 -2.849 -2.091 1.00 60.91 70 ASN A C 1
ATOM 553 O O . ASN A 1 70 ? 14.719 -2.624 -1.439 1.00 60.91 70 ASN A O 1
ATOM 557 N N . ALA A 1 71 ? 13.356 -2.098 -3.140 1.00 53.62 71 ALA A N 1
ATOM 558 C CA . ALA A 1 71 ? 14.122 -0.940 -3.577 1.00 53.62 71 ALA A CA 1
ATOM 559 C C . ALA A 1 71 ? 14.142 0.198 -2.527 1.00 53.62 71 ALA A C 1
ATOM 561 O O . ALA A 1 71 ? 15.067 1.004 -2.526 1.00 53.62 71 ALA A O 1
ATOM 562 N N . ALA A 1 72 ? 13.188 0.238 -1.585 1.00 49.72 72 ALA A N 1
ATOM 563 C CA . ALA A 1 72 ? 13.200 1.170 -0.451 1.00 49.72 72 ALA A CA 1
ATOM 564 C C . ALA A 1 72 ? 14.350 0.904 0.538 1.00 49.72 72 ALA A C 1
ATOM 566 O O . ALA A 1 72 ? 14.807 1.817 1.221 1.00 49.72 72 ALA A O 1
ATOM 567 N N . GLY A 1 73 ? 14.821 -0.345 0.615 1.00 42.16 73 GLY A N 1
ATOM 568 C CA . GLY A 1 73 ? 15.947 -0.742 1.464 1.00 42.16 73 GLY A CA 1
ATOM 569 C C . GLY A 1 73 ? 17.299 -0.720 0.753 1.00 42.16 73 GLY A C 1
ATOM 570 O O . GLY A 1 73 ? 18.334 -0.763 1.414 1.00 42.16 73 GLY A O 1
ATOM 571 N N . VAL A 1 74 ? 17.316 -0.661 -0.582 1.00 39.41 74 VAL A N 1
AT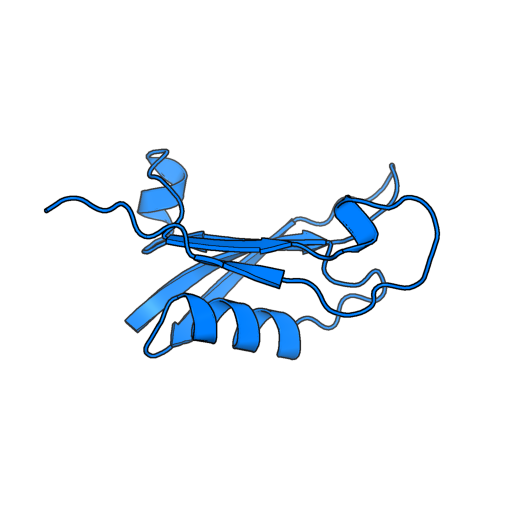OM 572 C CA . VAL A 1 74 ? 18.542 -0.808 -1.369 1.00 39.41 74 VAL A CA 1
ATOM 573 C C . VAL A 1 74 ? 18.540 0.187 -2.525 1.00 39.41 74 VAL A C 1
ATOM 575 O O . VAL A 1 74 ? 18.062 -0.084 -3.624 1.00 39.41 74 VAL A O 1
ATOM 578 N N . CYS A 1 75 ? 19.177 1.335 -2.302 1.00 38.38 75 CYS A N 1
ATOM 579 C CA . CYS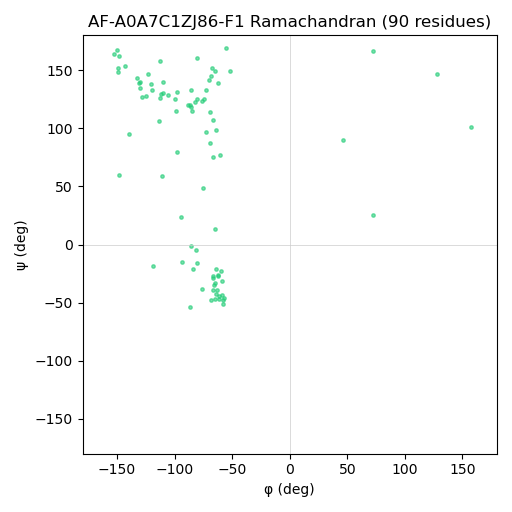 A 1 75 ? 19.755 2.149 -3.365 1.00 38.38 75 CYS A CA 1
ATOM 580 C C . CYS A 1 75 ? 20.821 1.320 -4.112 1.00 38.38 75 CYS A C 1
ATOM 582 O O . CYS A 1 75 ? 22.001 1.475 -3.812 1.00 38.38 75 CYS A O 1
ATOM 584 N N . LYS A 1 76 ? 20.418 0.393 -4.998 1.00 42.28 76 LYS A N 1
ATOM 585 C CA . LYS A 1 76 ? 21.191 -0.298 -6.059 1.00 42.28 76 LYS A CA 1
ATOM 586 C C . LYS A 1 76 ? 20.509 -1.624 -6.416 1.00 42.28 76 LYS A C 1
ATOM 588 O O . LYS A 1 76 ? 20.722 -2.629 -5.752 1.00 42.28 76 LYS A O 1
ATOM 593 N N . GLY A 1 77 ? 19.779 -1.656 -7.521 1.00 36.03 77 GLY A N 1
ATOM 594 C CA . GLY A 1 77 ? 19.282 -2.908 -8.097 1.00 36.03 77 GLY A CA 1
ATOM 595 C C . GLY A 1 77 ? 17.788 -2.862 -8.355 1.00 36.03 77 GLY A C 1
ATOM 596 O O . GLY A 1 77 ? 17.055 -2.153 -7.678 1.00 36.03 77 GLY A O 1
ATOM 597 N N . LYS A 1 78 ? 17.368 -3.554 -9.410 1.00 41.53 78 LYS A N 1
ATOM 598 C CA . LYS A 1 78 ? 16.006 -3.561 -9.952 1.00 41.53 78 LYS A CA 1
ATOM 599 C C . LYS A 1 78 ? 14.961 -3.860 -8.856 1.00 41.53 78 LYS A C 1
ATOM 601 O O . LYS A 1 78 ? 15.280 -4.586 -7.917 1.00 41.53 78 LYS A O 1
ATOM 606 N N . PRO A 1 79 ? 13.727 -3.330 -8.964 1.00 45.94 79 PRO A N 1
ATOM 607 C CA . PRO A 1 79 ? 12.663 -3.614 -8.006 1.00 45.94 79 PRO A CA 1
ATOM 608 C C . PRO A 1 79 ? 12.209 -5.074 -8.151 1.00 45.94 79 PRO A C 1
ATOM 610 O O . PRO A 1 79 ? 11.296 -5.378 -8.911 1.00 45.94 79 PRO A O 1
ATOM 613 N N . GLU A 1 80 ? 12.871 -5.985 -7.445 1.00 53.31 80 GLU A N 1
ATOM 614 C CA . GLU A 1 80 ? 12.475 -7.390 -7.348 1.00 53.31 80 GLU A CA 1
ATOM 615 C C . GLU A 1 80 ? 11.716 -7.606 -6.026 1.00 53.31 80 GLU A C 1
ATOM 617 O O . GLU A 1 80 ? 12.245 -7.391 -4.934 1.00 53.31 80 GLU A O 1
ATOM 622 N N . GLU A 1 81 ? 10.428 -7.942 -6.178 1.00 56.94 81 GLU A N 1
ATOM 623 C CA . GLU A 1 81 ? 9.453 -8.406 -5.175 1.00 56.94 81 GLU A CA 1
ATOM 624 C C . GLU A 1 81 ? 9.371 -7.637 -3.843 1.00 56.94 81 GLU A C 1
ATOM 626 O O . GLU A 1 81 ? 9.990 -7.991 -2.847 1.00 56.94 81 GLU A O 1
ATOM 631 N N . GLY A 1 82 ? 8.518 -6.607 -3.774 1.00 58.19 82 GLY A N 1
ATOM 632 C CA . GLY A 1 82 ? 8.166 -5.993 -2.489 1.00 58.19 82 GLY A CA 1
ATOM 633 C C . GLY A 1 82 ? 7.399 -6.933 -1.552 1.00 58.19 82 GLY A C 1
ATOM 634 O O . GLY A 1 82 ? 6.627 -7.788 -1.993 1.00 58.19 82 GLY A O 1
ATOM 635 N N . ARG A 1 83 ? 7.593 -6.739 -0.246 1.00 66.75 83 ARG A N 1
ATOM 636 C CA . ARG A 1 83 ? 7.034 -7.568 0.827 1.00 66.75 83 ARG A CA 1
ATOM 637 C C . ARG A 1 83 ? 5.768 -6.929 1.398 1.00 66.75 83 ARG A C 1
ATOM 639 O O . ARG A 1 83 ? 5.780 -5.754 1.768 1.00 66.75 83 ARG A O 1
ATOM 646 N N . VAL A 1 84 ? 4.697 -7.717 1.525 1.00 67.25 84 VAL A N 1
ATOM 647 C CA . VAL A 1 84 ? 3.529 -7.347 2.339 1.00 67.25 84 VAL A CA 1
ATOM 648 C C . VAL A 1 84 ? 3.904 -7.544 3.810 1.00 67.25 84 VAL A C 1
ATOM 650 O O . VAL A 1 84 ? 4.349 -8.617 4.217 1.00 67.25 84 VAL A O 1
ATOM 653 N N . ILE A 1 85 ? 3.773 -6.491 4.607 1.00 69.69 85 ILE A N 1
ATOM 654 C CA . ILE A 1 85 ? 3.916 -6.511 6.058 1.00 69.69 85 ILE A CA 1
ATOM 65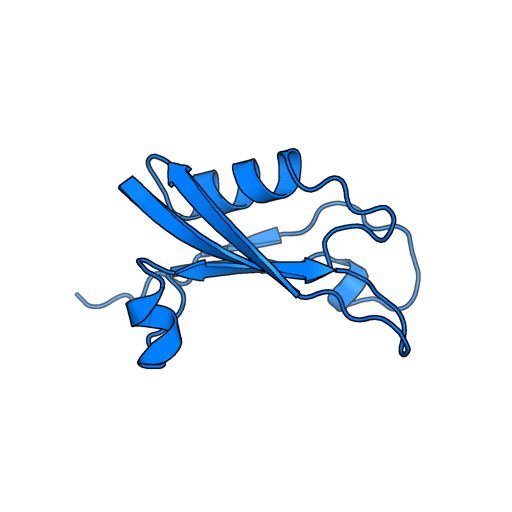5 C C . ILE A 1 85 ? 2.541 -6.204 6.631 1.00 69.69 85 ILE A C 1
ATOM 657 O O . ILE A 1 85 ? 2.062 -5.070 6.592 1.00 69.69 85 ILE A O 1
ATOM 661 N N . VAL A 1 86 ? 1.916 -7.237 7.169 1.00 68.25 86 VAL A N 1
ATOM 662 C CA . VAL A 1 86 ? 0.655 -7.122 7.884 1.00 68.25 86 VAL A CA 1
ATOM 663 C C . VAL A 1 86 ? 0.927 -6.507 9.252 1.00 68.25 86 VAL A C 1
ATOM 665 O O . VAL A 1 86 ? 1.787 -6.979 9.993 1.00 68.25 86 VAL A O 1
ATOM 668 N N . LEU A 1 87 ? 0.228 -5.421 9.560 1.00 64.69 87 LEU A N 1
ATOM 669 C CA . LEU A 1 87 ? 0.281 -4.722 10.838 1.00 64.69 87 LEU A CA 1
ATOM 670 C C . LEU A 1 87 ? -1.061 -4.946 11.534 1.00 64.69 87 LEU A C 1
ATOM 672 O O . LEU A 1 87 ? -1.813 -4.011 11.793 1.00 64.69 87 LEU A O 1
ATOM 676 N N . LEU A 1 88 ? -1.388 -6.214 11.774 1.00 57.31 88 LEU A N 1
ATOM 677 C CA . LEU A 1 88 ? -2.516 -6.540 12.631 1.00 57.31 88 LEU A CA 1
ATOM 678 C C . LEU A 1 88 ? -2.112 -6.138 14.047 1.00 57.31 88 LEU A C 1
ATOM 680 O O . LEU A 1 88 ? -1.147 -6.659 14.602 1.00 57.31 88 LEU A O 1
ATOM 684 N N . ASP A 1 89 ? -2.804 -5.140 14.584 1.00 49.50 89 ASP A N 1
ATOM 685 C CA . ASP A 1 89 ? -2.712 -4.801 15.993 1.00 49.50 89 ASP A CA 1
ATOM 686 C C . ASP A 1 89 ? -3.312 -5.989 16.750 1.00 49.50 89 ASP A C 1
ATOM 688 O O . ASP A 1 89 ? -4.512 -6.252 16.665 1.00 49.50 89 ASP A O 1
ATOM 692 N N . GLU A 1 90 ? -2.455 -6.769 17.406 1.00 46.75 90 GLU A N 1
ATOM 693 C CA . GLU A 1 90 ? -2.859 -7.816 18.338 1.00 46.75 90 GLU A CA 1
ATOM 694 C C . GLU A 1 90 ? -3.504 -7.147 19.559 1.00 46.75 90 GLU A C 1
ATOM 696 O O . GLU A 1 90 ? -2.894 -7.008 20.615 1.00 46.75 90 GLU A O 1
ATOM 701 N N . THR A 1 91 ? -4.737 -6.673 19.409 1.00 47.88 91 THR A N 1
ATOM 702 C CA . THR A 1 91 ? -5.602 -6.331 20.535 1.00 47.88 91 THR A CA 1
ATOM 703 C C . THR A 1 91 ? -6.545 -7.505 20.773 1.00 47.88 91 THR A C 1
ATOM 705 O O . THR A 1 91 ? -7.688 -7.523 20.323 1.00 47.88 91 THR A O 1
ATOM 708 N N . THR A 1 92 ? -6.009 -8.529 21.445 1.00 38.44 92 THR A N 1
ATOM 709 C CA . THR A 1 92 ? -6.799 -9.424 22.306 1.00 38.44 92 THR A CA 1
ATOM 710 C C . THR A 1 92 ? -6.732 -8.903 23.732 1.00 38.44 92 THR A C 1
ATOM 712 O O . THR A 1 92 ? -5.619 -8.514 24.152 1.00 38.44 92 THR A O 1
#

Sequence (92 aa):
MEYFIEANSFAAPFFSDTSSGFIEADSPEQALLHFKDEYKHPCGLYAAVCYQDANAKHKGHKPLAKWVSNAAGVCKGKPEEGRVIVLLDETT

Foldseek 3Di:
DKKKKWFWFQDDDPDTDIDIDIADDPDQQVRVVVCQVVDPDPRHTAKMFIARDPVCVVVVHDTQKMWGFCVNVDPDDDRDDIDIGGPHDPPD